Protein AF-A0A841Q642-F1 (afdb_monomer_lite)

Structure (mmCIF, N/CA/C/O backbone):
data_AF-A0A841Q642-F1
#
_entry.id   AF-A0A841Q642-F1
#
loop_
_atom_site.group_PDB
_atom_site.id
_atom_site.type_symbol
_atom_site.label_atom_id
_atom_site.label_alt_id
_atom_site.label_comp_id
_atom_site.label_asym_id
_atom_site.label_entity_id
_atom_site.label_seq_id
_atom_site.pdbx_PDB_ins_code
_atom_site.Cartn_x
_atom_site.Cartn_y
_atom_site.Cartn_z
_atom_site.occupancy
_atom_site.B_iso_or_equiv
_atom_site.auth_seq_id
_atom_site.auth_comp_id
_atom_site.auth_asym_id
_atom_site.auth_atom_id
_atom_site.pdbx_PDB_model_num
ATOM 1 N N . MET A 1 1 ? -8.376 6.193 22.450 1.00 74.56 1 MET A N 1
ATOM 2 C CA . MET A 1 1 ? -8.565 6.714 21.074 1.00 74.56 1 MET A CA 1
ATOM 3 C C . MET A 1 1 ? -7.305 7.300 20.424 1.00 74.56 1 MET A C 1
ATOM 5 O O . MET A 1 1 ? -6.820 6.710 19.469 1.00 74.56 1 MET A O 1
ATOM 9 N N . LEU A 1 2 ? -6.747 8.417 20.918 1.00 75.56 2 LEU A N 1
ATOM 10 C CA . LEU A 1 2 ? -5.699 9.193 20.214 1.00 75.56 2 LEU A CA 1
ATOM 11 C C . LEU A 1 2 ? -4.433 8.402 19.840 1.00 75.56 2 LEU A C 1
ATOM 13 O O . LEU A 1 2 ? -3.995 8.473 18.698 1.00 75.56 2 LEU A O 1
ATOM 17 N N . ARG A 1 3 ? -3.885 7.599 20.765 1.00 78.25 3 ARG A N 1
ATOM 18 C CA . ARG A 1 3 ? -2.697 6.760 20.496 1.00 78.25 3 ARG A CA 1
ATOM 19 C C . ARG A 1 3 ? -2.940 5.717 19.400 1.00 78.25 3 ARG A C 1
ATOM 21 O O . ARG A 1 3 ? -2.046 5.410 18.623 1.00 78.25 3 ARG A O 1
ATOM 28 N N . PHE A 1 4 ? -4.154 5.174 19.339 1.00 80.75 4 PHE A N 1
ATOM 29 C CA . PHE A 1 4 ? -4.531 4.168 18.347 1.00 80.75 4 PHE A CA 1
ATOM 30 C C . PHE A 1 4 ? -4.694 4.816 16.964 1.00 80.75 4 PHE A C 1
ATOM 32 O O . PHE A 1 4 ? -4.175 4.310 15.976 1.00 80.75 4 PHE A O 1
ATOM 39 N N . LEU A 1 5 ? -5.304 6.005 16.920 1.00 84.12 5 LEU A N 1
ATOM 40 C CA . LEU A 1 5 ? -5.419 6.813 15.706 1.00 84.12 5 LEU A CA 1
ATOM 41 C C . LEU A 1 5 ? -4.043 7.201 15.138 1.00 84.12 5 LEU A C 1
ATOM 43 O O . LEU A 1 5 ? -3.821 7.062 13.940 1.00 84.12 5 LEU A O 1
ATOM 47 N N . SER A 1 6 ? -3.101 7.638 15.984 1.00 87.19 6 SER A N 1
ATOM 48 C CA . SER A 1 6 ? -1.749 7.990 15.528 1.00 87.19 6 SER A CA 1
ATOM 49 C C . SER A 1 6 ? -0.991 6.796 14.948 1.00 87.19 6 SER A C 1
ATOM 51 O O . SER A 1 6 ? -0.280 6.957 13.961 1.00 87.19 6 SER A O 1
ATOM 53 N N . LEU A 1 7 ? -1.165 5.597 15.518 1.00 88.50 7 LEU A N 1
ATOM 54 C CA . LEU A 1 7 ? -0.549 4.376 14.990 1.00 88.50 7 LEU A CA 1
ATOM 55 C C . LEU A 1 7 ? -1.129 3.992 13.628 1.00 88.50 7 LEU A C 1
ATOM 57 O O . LEU A 1 7 ? -0.379 3.598 12.744 1.00 88.50 7 LEU A O 1
ATOM 61 N N . VAL A 1 8 ? -2.437 4.156 13.436 1.00 89.31 8 VAL A N 1
ATOM 62 C CA . VAL A 1 8 ? -3.091 3.867 12.152 1.00 89.31 8 VAL A CA 1
ATOM 63 C C . VAL A 1 8 ? -2.693 4.864 11.076 1.00 89.31 8 VAL A C 1
ATOM 65 O O . VAL A 1 8 ? -2.374 4.461 9.964 1.00 89.31 8 VAL A O 1
ATOM 68 N N . ILE A 1 9 ? -2.628 6.156 11.399 1.00 90.75 9 ILE A N 1
ATOM 69 C CA . ILE A 1 9 ? -2.131 7.171 10.459 1.00 90.75 9 ILE A CA 1
ATOM 70 C C . ILE A 1 9 ? -0.680 6.862 10.062 1.00 90.75 9 ILE A C 1
ATOM 72 O O . ILE A 1 9 ? -0.327 6.930 8.882 1.00 90.75 9 ILE A O 1
ATOM 76 N N . LEU A 1 10 ? 0.158 6.478 11.029 1.00 94.50 10 LEU A N 1
ATOM 77 C CA . LEU A 1 10 ? 1.543 6.093 10.768 1.00 94.50 10 LEU A CA 1
ATOM 78 C C . LEU A 1 10 ? 1.635 4.835 9.887 1.00 94.50 10 LEU A C 1
ATOM 80 O O . LEU A 1 10 ? 2.396 4.822 8.921 1.00 94.50 10 LEU A O 1
ATOM 84 N N . ALA A 1 11 ? 0.845 3.799 10.177 1.00 93.00 11 ALA A N 1
ATOM 85 C CA . ALA A 1 11 ? 0.801 2.573 9.382 1.00 93.00 11 ALA A CA 1
ATOM 86 C C . ALA A 1 11 ? 0.358 2.852 7.936 1.00 93.00 11 ALA A C 1
ATOM 88 O O . ALA A 1 11 ? 1.094 2.527 7.004 1.00 93.00 11 ALA A O 1
ATOM 89 N N . LEU A 1 12 ? -0.767 3.551 7.749 1.00 94.25 12 LEU A N 1
ATOM 90 C CA . LEU A 1 12 ? -1.305 3.889 6.429 1.00 94.25 12 LEU A CA 1
ATOM 91 C C . LEU A 1 12 ? -0.326 4.736 5.611 1.00 94.25 12 LEU A C 1
ATOM 93 O O . LEU A 1 12 ? -0.094 4.457 4.437 1.00 94.25 12 LEU A O 1
ATOM 97 N N . SER A 1 13 ? 0.285 5.755 6.220 1.00 95.69 13 SER A N 1
ATOM 98 C CA . SER A 1 13 ? 1.277 6.593 5.530 1.00 95.69 13 SER A CA 1
ATOM 99 C C . SER A 1 13 ? 2.510 5.792 5.107 1.00 95.69 13 SER A C 1
ATOM 101 O O . SER A 1 13 ? 2.945 5.908 3.961 1.00 95.69 13 SER A O 1
ATOM 103 N N . THR A 1 14 ? 3.022 4.919 5.978 1.00 96.12 14 THR A N 1
ATOM 104 C CA . THR A 1 14 ? 4.165 4.045 5.666 1.00 96.12 14 THR A CA 1
ATOM 105 C C . THR A 1 14 ? 3.837 3.080 4.526 1.00 96.12 14 THR A C 1
ATOM 107 O O . THR A 1 14 ? 4.642 2.901 3.613 1.00 96.12 14 THR A O 1
ATOM 110 N N . GLN A 1 15 ? 2.642 2.487 4.532 1.00 94.94 15 GLN A N 1
ATOM 111 C CA . GLN A 1 15 ? 2.206 1.584 3.469 1.00 94.94 15 GLN A CA 1
ATOM 112 C C . GLN A 1 15 ? 2.003 2.310 2.137 1.00 94.94 15 GLN A C 1
ATOM 114 O O . GLN A 1 15 ? 2.437 1.801 1.108 1.00 94.94 15 GLN A O 1
ATOM 119 N N . ILE A 1 16 ? 1.400 3.506 2.137 1.00 94.94 16 ILE A N 1
ATOM 120 C CA . ILE A 1 16 ? 1.240 4.324 0.924 1.00 94.94 16 ILE A CA 1
ATOM 121 C C . ILE A 1 16 ? 2.609 4.654 0.323 1.00 94.94 16 ILE A C 1
ATOM 123 O O . ILE A 1 16 ? 2.806 4.469 -0.877 1.00 94.94 16 ILE A O 1
ATOM 127 N N . ILE A 1 17 ? 3.569 5.081 1.150 1.00 96.19 17 ILE A N 1
ATOM 128 C CA . ILE A 1 17 ? 4.945 5.340 0.707 1.00 96.19 17 ILE A CA 1
ATOM 129 C C . ILE A 1 17 ? 5.559 4.068 0.114 1.00 96.19 17 ILE A C 1
ATOM 131 O O . ILE A 1 17 ? 6.088 4.108 -0.994 1.00 96.19 17 ILE A O 1
ATOM 135 N N . GLY A 1 18 ? 5.432 2.927 0.797 1.00 95.88 18 GLY A N 1
ATOM 136 C CA . GLY A 1 18 ? 5.949 1.645 0.313 1.00 95.88 18 GLY A CA 1
ATOM 137 C C . GLY A 1 18 ? 5.344 1.214 -1.028 1.00 95.88 18 GLY A C 1
ATOM 138 O O . GLY A 1 18 ? 6.065 0.753 -1.911 1.00 95.88 18 GLY A O 1
ATOM 139 N N . ILE A 1 19 ? 4.038 1.417 -1.219 1.00 95.19 19 ILE A N 1
ATOM 140 C CA . ILE A 1 19 ? 3.329 1.130 -2.473 1.00 95.19 19 ILE A CA 1
ATOM 141 C C . ILE A 1 19 ? 3.845 2.017 -3.614 1.00 95.19 19 ILE A C 1
ATOM 143 O O . ILE A 1 19 ? 4.071 1.524 -4.721 1.00 95.19 19 ILE A O 1
ATOM 147 N N . ILE A 1 20 ? 4.065 3.308 -3.350 1.00 93.94 20 ILE A N 1
ATOM 148 C CA . ILE A 1 20 ? 4.620 4.245 -4.336 1.00 93.94 20 ILE A CA 1
ATOM 149 C C . ILE A 1 20 ? 6.052 3.843 -4.703 1.00 93.94 20 ILE A C 1
ATOM 151 O O . ILE A 1 20 ? 6.348 3.694 -5.887 1.00 93.94 20 ILE A O 1
ATOM 155 N N . MET A 1 21 ? 6.908 3.585 -3.709 1.00 95.19 21 MET A N 1
ATOM 156 C CA . MET A 1 21 ? 8.292 3.145 -3.924 1.00 95.19 21 MET A CA 1
ATOM 157 C C . MET A 1 21 ? 8.362 1.844 -4.727 1.00 95.19 21 MET A C 1
ATOM 159 O O . MET A 1 21 ? 9.205 1.699 -5.609 1.00 95.19 21 MET A O 1
ATOM 163 N N . TRP A 1 22 ? 7.461 0.898 -4.458 1.00 94.00 22 TRP A N 1
ATOM 164 C CA . TRP A 1 22 ? 7.352 -0.330 -5.239 1.00 94.00 22 TRP A CA 1
ATOM 165 C C . TRP A 1 22 ? 6.979 -0.049 -6.700 1.00 94.00 22 TRP A C 1
ATOM 167 O O . TRP A 1 22 ? 7.603 -0.588 -7.615 1.00 94.00 22 TRP A O 1
ATOM 177 N N . GLY A 1 23 ? 5.996 0.826 -6.929 1.00 92.12 23 GLY A N 1
ATOM 178 C CA . GLY A 1 23 ? 5.614 1.264 -8.272 1.00 92.12 23 GLY A CA 1
ATOM 179 C C . GLY A 1 23 ? 6.775 1.902 -9.034 1.00 92.12 23 GLY A C 1
ATOM 180 O O . GLY A 1 23 ? 7.007 1.563 -10.195 1.00 92.12 23 GLY A O 1
ATOM 181 N N . GLU A 1 24 ? 7.537 2.776 -8.375 1.00 92.06 24 GLU A N 1
ATOM 182 C CA . GLU A 1 24 ? 8.741 3.396 -8.940 1.00 92.06 24 GLU A CA 1
ATOM 183 C C . GLU A 1 24 ? 9.823 2.369 -9.258 1.00 92.06 24 GLU A C 1
ATOM 185 O O . GLU A 1 24 ? 10.356 2.376 -10.365 1.00 92.06 24 GLU A O 1
ATOM 190 N N . TYR A 1 25 ? 10.105 1.446 -8.338 1.00 92.50 25 TYR A N 1
ATOM 191 C CA . TYR A 1 25 ? 11.089 0.388 -8.544 1.00 92.50 25 TYR A CA 1
ATOM 192 C C . TYR A 1 25 ? 10.753 -0.477 -9.765 1.00 92.50 25 TYR A C 1
ATOM 194 O O . TYR A 1 25 ? 11.590 -0.663 -10.651 1.00 92.50 25 TYR A O 1
ATOM 202 N N . VAL A 1 26 ? 9.513 -0.969 -9.855 1.00 91.31 26 VAL A N 1
ATOM 203 C CA . VAL A 1 26 ? 9.062 -1.798 -10.984 1.00 91.31 26 VAL A CA 1
ATOM 204 C C . VAL A 1 26 ? 9.092 -1.006 -12.290 1.00 91.31 26 VAL A C 1
ATOM 206 O O . VAL A 1 26 ? 9.468 -1.549 -13.331 1.00 91.31 26 VAL A O 1
ATOM 209 N N . TRP A 1 27 ? 8.704 0.268 -12.255 1.00 92.00 27 TRP A N 1
ATOM 210 C CA . TRP A 1 27 ? 8.735 1.135 -13.428 1.00 92.00 27 TRP A CA 1
ATOM 211 C C . TRP A 1 27 ? 10.161 1.383 -13.921 1.00 92.00 27 TRP A C 1
ATOM 213 O O . TRP A 1 27 ? 10.430 1.147 -15.096 1.00 92.00 27 TRP A O 1
ATOM 223 N N . LEU A 1 28 ? 11.086 1.763 -13.035 1.00 90.38 28 LEU A N 1
ATOM 224 C CA . LEU A 1 28 ? 12.501 1.961 -13.364 1.00 90.38 28 LEU A CA 1
ATOM 225 C C . LEU A 1 28 ? 13.137 0.678 -13.900 1.00 90.38 28 LEU A C 1
ATOM 227 O O . LEU A 1 28 ? 13.859 0.717 -14.896 1.00 90.38 28 LEU A O 1
ATOM 231 N N . TYR A 1 29 ? 12.823 -0.468 -13.292 1.00 90.00 29 TYR A N 1
ATOM 232 C CA . TYR A 1 29 ? 13.298 -1.765 -13.762 1.00 90.00 29 TYR A CA 1
ATOM 233 C C . TYR A 1 29 ? 12.814 -2.070 -15.185 1.00 90.00 29 TYR A C 1
ATOM 235 O O . TYR A 1 29 ? 13.588 -2.530 -16.022 1.00 90.00 29 TYR A O 1
ATOM 243 N N . LYS A 1 30 ? 11.542 -1.794 -15.496 1.00 87.62 30 LYS A N 1
ATOM 244 C CA . LYS A 1 30 ? 11.012 -1.969 -16.855 1.00 87.62 30 LYS A CA 1
ATOM 245 C C . LYS A 1 30 ? 11.620 -0.965 -17.830 1.00 87.62 30 LYS A C 1
ATOM 247 O O . LYS A 1 30 ? 12.000 -1.366 -18.923 1.00 87.62 30 LYS A O 1
ATOM 252 N N . PHE A 1 31 ? 11.760 0.295 -17.430 1.00 86.56 31 PHE A N 1
ATOM 253 C CA . PHE A 1 31 ? 12.345 1.355 -18.249 1.00 86.56 31 PHE A CA 1
ATOM 254 C C . PHE A 1 31 ? 13.791 1.031 -18.655 1.00 86.56 31 PHE A C 1
ATOM 256 O O . PHE A 1 31 ? 14.143 1.135 -19.827 1.00 86.56 31 PHE A O 1
ATOM 263 N N . ALA A 1 32 ? 14.608 0.546 -17.715 1.00 86.88 32 ALA A N 1
ATOM 264 C CA . ALA A 1 32 ? 15.996 0.157 -17.969 1.00 86.88 32 ALA A CA 1
ATOM 265 C C . ALA A 1 32 ? 16.141 -1.065 -18.900 1.00 86.88 32 ALA A C 1
ATOM 267 O O . ALA A 1 32 ? 17.170 -1.217 -19.550 1.00 86.88 32 ALA A O 1
ATOM 268 N N . ASN A 1 33 ? 15.114 -1.916 -18.993 1.00 88.62 33 ASN A N 1
ATOM 269 C CA . ASN A 1 33 ? 15.119 -3.146 -19.794 1.00 88.62 33 ASN A CA 1
ATOM 270 C C . ASN A 1 33 ? 14.323 -3.016 -21.111 1.00 88.62 33 ASN A C 1
ATOM 272 O O . ASN A 1 33 ? 13.791 -4.002 -21.619 1.00 88.62 33 ASN A O 1
ATOM 276 N N . GLY A 1 34 ? 14.205 -1.801 -21.660 1.00 81.94 34 GLY A N 1
ATOM 277 C CA . GLY A 1 34 ? 13.521 -1.551 -22.939 1.00 81.94 34 GLY A CA 1
ATOM 278 C C . GLY A 1 34 ? 11.989 -1.604 -22.866 1.00 81.94 34 GLY A C 1
ATOM 279 O O . GLY A 1 34 ? 11.320 -1.730 -23.890 1.00 81.94 34 GLY A O 1
ATOM 280 N N . GLY A 1 35 ? 11.423 -1.538 -21.660 1.00 75.12 35 GLY A N 1
ATOM 281 C CA . GLY A 1 35 ? 9.987 -1.558 -21.405 1.00 75.12 35 GLY A CA 1
ATOM 282 C C . GLY A 1 35 ? 9.275 -0.233 -21.705 1.00 75.12 35 GLY A C 1
ATOM 283 O O . GLY A 1 35 ? 9.862 0.846 -21.693 1.00 75.12 35 GLY A O 1
ATOM 284 N N . VAL A 1 36 ? 7.970 -0.346 -21.966 1.00 71.00 36 VAL A N 1
ATOM 285 C CA . VAL A 1 36 ? 7.070 0.732 -22.417 1.00 71.00 36 VAL A CA 1
ATOM 286 C C . VAL A 1 36 ? 6.941 1.881 -21.409 1.00 71.00 36 VAL A C 1
ATOM 288 O O . VAL A 1 36 ? 6.876 1.660 -20.200 1.00 71.00 36 VAL A O 1
ATOM 291 N N . GLY A 1 37 ? 6.826 3.105 -21.936 1.00 73.06 37 GLY A N 1
ATOM 292 C CA . GLY A 1 37 ? 6.576 4.322 -21.164 1.00 73.06 37 GLY A CA 1
ATOM 293 C C . GLY A 1 37 ? 5.220 4.341 -20.447 1.00 73.06 37 GLY A C 1
ATOM 294 O O . GLY A 1 37 ? 4.294 3.594 -20.761 1.00 73.06 37 GLY A O 1
ATOM 295 N N . GLY A 1 38 ? 5.098 5.225 -19.462 1.00 81.69 38 GLY A N 1
ATOM 296 C CA . GLY A 1 38 ? 3.941 5.313 -18.577 1.00 81.69 38 GLY A CA 1
ATOM 297 C C . GLY A 1 38 ? 4.313 6.003 -17.271 1.00 81.69 38 GLY A C 1
ATOM 298 O O . GLY A 1 38 ? 5.414 6.532 -17.144 1.00 81.69 38 GLY A O 1
ATOM 299 N N . THR A 1 39 ? 3.398 5.997 -16.305 1.00 86.06 39 THR A N 1
ATOM 300 C CA . THR A 1 39 ? 3.659 6.523 -14.960 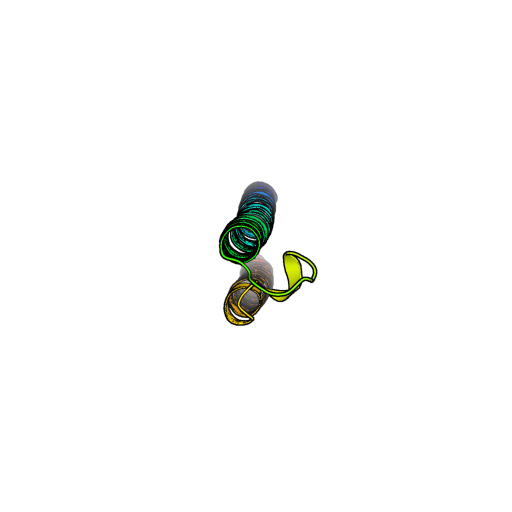1.00 86.06 39 THR A CA 1
ATOM 301 C C . THR A 1 39 ? 3.903 5.373 -13.981 1.00 86.06 39 THR A C 1
ATOM 303 O O . THR A 1 39 ? 3.260 4.327 -14.124 1.00 86.06 39 THR A O 1
ATOM 306 N N . PRO A 1 40 ? 4.751 5.557 -12.950 1.00 85.38 40 PRO A N 1
ATOM 307 C CA . PRO A 1 40 ? 4.998 4.551 -11.910 1.00 85.38 40 PRO A CA 1
ATOM 308 C C . PRO A 1 40 ? 3.722 3.941 -11.318 1.00 85.38 40 PRO A C 1
ATOM 310 O O . PRO A 1 40 ? 3.626 2.733 -11.111 1.00 85.38 40 PRO A O 1
ATOM 313 N N . LEU A 1 41 ? 2.686 4.767 -11.151 1.00 86.44 41 LEU A N 1
ATOM 314 C CA . LEU A 1 41 ? 1.381 4.366 -10.623 1.00 86.44 41 LEU A CA 1
ATOM 315 C C . LEU A 1 41 ? 0.681 3.273 -11.447 1.00 86.44 41 LEU A C 1
ATOM 317 O O . LEU A 1 41 ? -0.043 2.460 -10.879 1.00 86.44 41 LEU A O 1
ATOM 321 N N . LYS A 1 42 ? 0.904 3.206 -12.767 1.00 87.25 42 LYS A N 1
ATOM 322 C CA . LYS A 1 42 ? 0.304 2.169 -13.630 1.00 87.25 42 LYS A CA 1
ATOM 323 C C . LYS A 1 42 ? 0.932 0.788 -13.442 1.00 87.25 42 LYS A C 1
ATOM 325 O O . LYS A 1 42 ? 0.383 -0.197 -13.926 1.00 87.25 42 LYS A O 1
ATOM 330 N N . HIS A 1 43 ? 2.080 0.712 -12.774 1.00 87.25 43 HIS A N 1
ATOM 331 C CA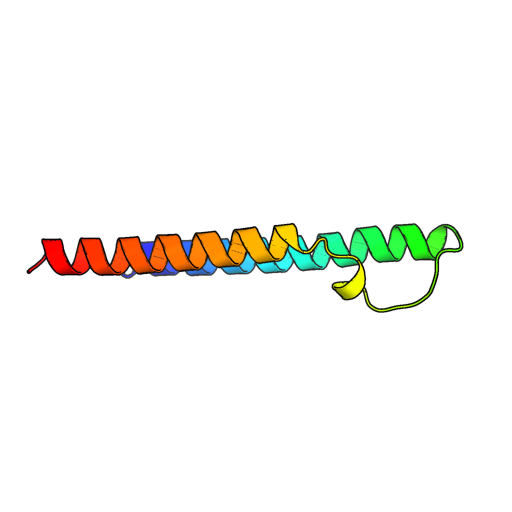 . HIS A 1 43 ? 2.805 -0.537 -12.548 1.00 87.25 43 HIS A CA 1
ATOM 332 C C . HIS A 1 43 ? 2.524 -1.162 -11.179 1.00 87.25 43 HIS A C 1
ATOM 334 O O . HIS A 1 43 ? 2.986 -2.270 -10.913 1.00 87.25 43 HIS A O 1
ATOM 340 N N . ILE A 1 44 ? 1.740 -0.485 -10.341 1.00 90.81 44 ILE A N 1
ATOM 341 C CA . ILE A 1 44 ? 1.317 -0.977 -9.033 1.00 90.81 44 ILE A CA 1
ATOM 342 C C . ILE A 1 44 ? 0.194 -2.000 -9.222 1.00 90.81 44 ILE A C 1
ATOM 344 O O . ILE A 1 44 ? -0.810 -1.723 -9.879 1.00 90.81 44 ILE A O 1
ATOM 348 N N . GLN A 1 45 ? 0.337 -3.187 -8.627 1.00 91.94 45 GLN A N 1
ATOM 349 C CA . GLN A 1 45 ? -0.710 -4.204 -8.679 1.00 91.94 45 GLN A CA 1
ATOM 350 C C . GLN A 1 45 ? -1.972 -3.733 -7.925 1.00 91.94 45 GLN A C 1
ATOM 352 O O . GLN A 1 45 ? -1.861 -3.319 -6.769 1.00 91.94 45 GLN A O 1
ATOM 357 N N . PRO A 1 46 ? -3.185 -3.874 -8.501 1.00 91.31 46 PRO A N 1
ATOM 358 C CA . PRO A 1 46 ? -4.434 -3.444 -7.859 1.00 91.31 46 PRO A CA 1
ATOM 359 C C . PRO A 1 46 ? -4.683 -4.049 -6.471 1.00 91.31 46 PRO A C 1
ATOM 361 O O . PRO A 1 46 ? -5.309 -3.418 -5.624 1.00 91.31 46 PRO A O 1
ATOM 364 N N . ILE A 1 47 ? -4.159 -5.254 -6.217 1.00 93.25 47 ILE A N 1
ATOM 365 C CA . ILE A 1 47 ? -4.285 -5.934 -4.922 1.00 93.25 47 ILE A CA 1
ATOM 366 C C . ILE A 1 47 ? -3.697 -5.117 -3.764 1.00 93.25 47 ILE A C 1
ATOM 368 O O . ILE A 1 47 ? -4.243 -5.155 -2.667 1.00 93.25 47 ILE A O 1
ATOM 372 N N . LEU A 1 48 ? -2.643 -4.329 -4.008 1.00 92.12 48 LEU A N 1
ATOM 373 C CA . LEU A 1 48 ? -2.017 -3.493 -2.981 1.00 92.12 48 LEU A CA 1
ATOM 374 C C . LEU A 1 48 ? -2.968 -2.388 -2.508 1.00 92.12 48 LEU A C 1
ATOM 376 O O . LEU A 1 48 ? -3.083 -2.144 -1.311 1.00 9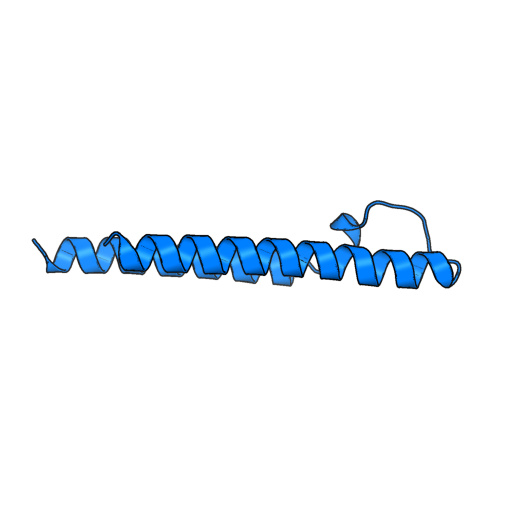2.12 48 LEU A O 1
ATOM 380 N N . TRP A 1 49 ? -3.728 -1.789 -3.427 1.00 91.50 49 TRP A N 1
ATOM 381 C CA . TRP A 1 49 ? -4.790 -0.842 -3.080 1.00 91.50 49 TRP A CA 1
ATOM 382 C C . TRP A 1 49 ? -5.957 -1.529 -2.365 1.00 91.50 49 TRP A C 1
ATOM 384 O O . TRP A 1 49 ? -6.517 -0.971 -1.425 1.00 91.50 49 TRP A O 1
ATOM 394 N N . GLY A 1 50 ? -6.290 -2.761 -2.763 1.00 92.62 50 GLY A N 1
ATOM 395 C CA . GLY A 1 50 ? -7.303 -3.574 -2.087 1.00 92.62 50 GLY A CA 1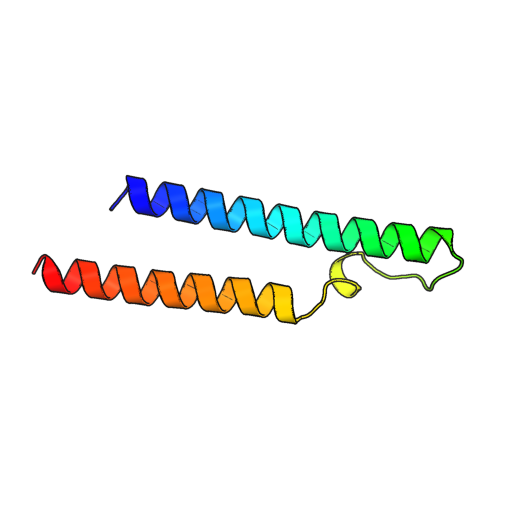
ATOM 396 C C . GLY A 1 50 ? -6.972 -3.837 -0.614 1.00 92.62 50 GLY A C 1
ATOM 397 O O . GLY A 1 50 ? -7.856 -3.735 0.233 1.00 92.62 50 GLY A O 1
ATOM 398 N N . ILE A 1 51 ? -5.701 -4.100 -0.295 1.00 93.31 51 ILE A N 1
ATOM 399 C CA . ILE A 1 51 ? -5.235 -4.292 1.088 1.00 93.31 51 ILE A CA 1
ATOM 400 C C . ILE A 1 51 ? -5.456 -3.021 1.920 1.00 93.31 51 ILE A C 1
ATOM 402 O O . ILE A 1 51 ? -6.033 -3.111 3.002 1.00 93.31 51 ILE A O 1
ATOM 406 N N . ILE A 1 52 ? -5.098 -1.844 1.391 1.00 94.38 52 ILE A N 1
ATOM 407 C CA . ILE A 1 52 ? -5.334 -0.554 2.066 1.00 94.38 52 ILE A CA 1
ATOM 408 C C . ILE A 1 52 ? -6.827 -0.351 2.357 1.00 94.38 52 ILE A C 1
ATOM 410 O O . ILE A 1 52 ? -7.203 0.050 3.456 1.00 94.38 52 ILE A O 1
ATOM 414 N N . VAL A 1 53 ? -7.699 -0.656 1.391 1.00 94.62 53 VAL A N 1
ATOM 415 C CA . VAL A 1 53 ? -9.154 -0.530 1.571 1.00 94.62 53 VAL A CA 1
ATOM 416 C C . VAL A 1 53 ? -9.660 -1.456 2.680 1.00 94.62 53 VAL A C 1
ATOM 418 O O . VAL A 1 53 ? -10.421 -1.014 3.541 1.00 94.62 53 VAL A O 1
ATOM 421 N N . ILE A 1 54 ? -9.224 -2.719 2.696 1.00 95.31 54 ILE A N 1
ATOM 422 C CA . ILE A 1 54 ? -9.602 -3.687 3.738 1.00 95.31 54 ILE A CA 1
ATOM 423 C C . ILE A 1 54 ? -9.141 -3.210 5.118 1.00 95.31 54 ILE A C 1
ATOM 425 O O . ILE A 1 54 ? -9.896 -3.314 6.087 1.00 95.31 54 ILE A O 1
ATOM 429 N N . GLU A 1 55 ? -7.935 -2.658 5.221 1.00 92.19 55 GLU A N 1
ATOM 430 C CA . GLU A 1 55 ? -7.396 -2.135 6.475 1.00 92.19 55 GLU A CA 1
ATOM 431 C C . GLU A 1 55 ? -8.197 -0.935 6.990 1.00 92.19 55 GLU A C 1
ATOM 433 O O . GLU A 1 55 ? -8.599 -0.918 8.156 1.00 92.19 55 GLU A O 1
ATOM 438 N N . VAL A 1 56 ? -8.531 0.020 6.115 1.00 92.69 56 VAL A N 1
ATOM 439 C CA . VAL A 1 56 ? -9.380 1.170 6.463 1.00 92.69 56 VAL A CA 1
ATOM 440 C C . VAL A 1 56 ? -10.769 0.718 6.925 1.00 92.69 56 VAL A C 1
ATOM 442 O O . VAL A 1 56 ? -11.268 1.214 7.937 1.00 92.69 56 VAL A O 1
ATOM 445 N N . ILE A 1 57 ? -11.386 -0.250 6.237 1.00 95.19 57 ILE A N 1
ATOM 446 C CA . ILE A 1 57 ? -12.686 -0.818 6.636 1.00 95.19 57 ILE A CA 1
ATOM 447 C C . ILE A 1 57 ? -12.578 -1.495 8.004 1.00 95.19 57 ILE A C 1
ATOM 449 O O . ILE A 1 57 ? -13.403 -1.249 8.884 1.00 95.19 57 ILE A O 1
ATOM 453 N N . THR A 1 58 ? -11.551 -2.320 8.205 1.00 92.38 58 THR A N 1
ATOM 454 C CA . THR A 1 58 ? -11.324 -3.030 9.470 1.00 92.38 58 THR A CA 1
ATOM 455 C C . THR A 1 58 ? -11.161 -2.039 10.617 1.00 92.38 58 THR A C 1
ATOM 457 O O . THR A 1 58 ? -11.793 -2.198 11.659 1.00 92.38 58 THR A O 1
ATOM 460 N N . PHE A 1 59 ? -10.390 -0.970 10.410 1.00 89.81 59 PHE A N 1
ATOM 461 C CA . PHE A 1 59 ? -10.218 0.093 11.392 1.00 89.81 59 PHE A CA 1
ATOM 462 C C . PHE A 1 59 ? -11.522 0.842 11.694 1.00 89.81 59 PHE A C 1
ATOM 464 O O . PHE A 1 59 ? -11.825 1.108 12.861 1.00 89.81 59 PHE A O 1
ATOM 471 N N . ALA A 1 60 ? -12.316 1.161 10.669 1.00 88.88 60 ALA A N 1
ATOM 472 C CA . ALA A 1 60 ? -13.609 1.814 10.843 1.00 88.88 60 ALA A CA 1
ATOM 473 C C . ALA A 1 60 ? -14.561 0.947 11.686 1.00 88.88 60 ALA A C 1
ATOM 475 O O . ALA A 1 60 ? -15.153 1.439 12.648 1.00 88.88 60 ALA A O 1
ATOM 476 N N . LEU A 1 61 ? -14.641 -0.355 11.391 1.00 92.31 61 LEU A N 1
ATOM 477 C CA . LEU A 1 61 ? -15.434 -1.316 12.164 1.00 92.31 61 LEU A CA 1
ATOM 478 C C . LEU A 1 61 ? -14.958 -1.419 13.619 1.00 92.31 61 LEU A C 1
ATOM 480 O O . LEU A 1 61 ? -15.776 -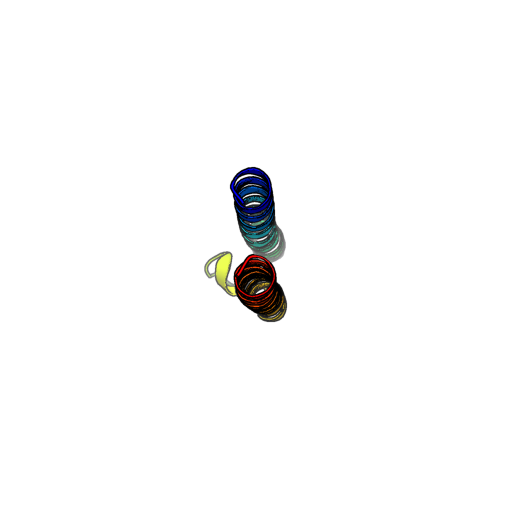1.379 14.538 1.00 92.31 61 LEU A O 1
ATOM 484 N N . LEU A 1 62 ? -13.642 -1.492 13.842 1.00 89.06 62 LEU A N 1
ATOM 485 C CA . LEU A 1 62 ? -13.044 -1.539 15.181 1.00 89.06 62 LEU A CA 1
ATOM 486 C C . LEU A 1 62 ? -13.357 -0.276 15.989 1.00 89.06 62 LEU A C 1
ATOM 488 O O . LEU A 1 62 ? -13.701 -0.357 17.165 1.00 89.06 62 LEU A O 1
ATOM 492 N N . THR A 1 63 ? -13.290 0.888 15.344 1.00 86.94 63 THR A N 1
ATOM 493 C CA . THR A 1 63 ? -13.609 2.185 15.953 1.00 86.94 63 THR A CA 1
ATOM 494 C C . THR A 1 63 ? -15.075 2.252 16.381 1.00 86.94 63 THR A C 1
ATOM 496 O O . THR A 1 63 ? -15.368 2.664 17.503 1.00 86.94 63 THR A O 1
ATOM 499 N N . VAL A 1 64 ? -15.997 1.805 15.520 1.00 89.06 64 VAL A N 1
ATOM 500 C CA . VAL A 1 64 ? -17.434 1.736 15.834 1.00 89.06 64 VAL A CA 1
ATOM 501 C C . VAL A 1 64 ? -17.700 0.766 16.985 1.00 89.06 64 VAL A C 1
ATOM 503 O O . VAL A 1 64 ? -18.458 1.094 17.897 1.00 89.06 64 VAL A O 1
ATOM 506 N N . TYR A 1 65 ? -17.058 -0.403 16.977 1.00 89.88 65 TYR A N 1
ATOM 507 C CA . TYR A 1 65 ? -17.200 -1.398 18.038 1.00 89.88 65 TYR A CA 1
ATOM 508 C C . TYR A 1 65 ? -16.708 -0.882 19.396 1.00 89.88 65 TYR A C 1
ATOM 510 O O . TYR A 1 65 ? -17.408 -1.028 20.395 1.00 89.88 65 TYR A O 1
ATOM 518 N N . LEU A 1 66 ? -15.529 -0.252 19.435 1.00 84.88 66 LEU A N 1
ATOM 519 C CA . LEU A 1 66 ? -14.977 0.311 20.669 1.00 84.88 66 LEU A CA 1
ATOM 520 C C . LEU A 1 66 ? -15.857 1.434 21.217 1.00 84.88 66 LEU A C 1
ATOM 522 O O . LEU A 1 66 ? -16.139 1.433 22.409 1.00 84.88 66 LEU A O 1
ATOM 526 N N . LYS A 1 67 ? -16.358 2.319 20.346 1.00 83.31 67 LYS A N 1
ATOM 527 C CA . LYS A 1 67 ? -17.291 3.375 20.750 1.00 83.31 67 LYS A CA 1
ATOM 528 C C . LYS A 1 67 ? -18.563 2.797 21.380 1.00 83.31 67 LYS A C 1
ATOM 530 O O . LYS A 1 67 ? -18.960 3.238 22.444 1.00 83.31 67 LYS A O 1
ATOM 535 N N . LYS A 1 68 ? -19.154 1.762 20.770 1.00 85.75 68 LYS A N 1
ATOM 536 C CA . LYS A 1 68 ? -20.365 1.100 21.288 1.00 85.75 68 LYS A CA 1
ATOM 537 C C . LYS A 1 68 ? -20.148 0.370 22.622 1.00 85.75 68 LYS A C 1
ATOM 539 O O . LYS A 1 68 ? -21.113 0.103 23.318 1.00 85.75 68 LYS A O 1
ATOM 544 N N . LYS A 1 69 ? -18.914 -0.029 22.939 1.00 80.00 69 LYS A N 1
ATOM 545 C CA . LYS A 1 69 ? -18.579 -0.712 24.198 1.00 80.00 69 LYS A CA 1
ATOM 546 C C . LYS A 1 69 ? -18.335 0.269 25.354 1.00 80.00 69 LYS A C 1
ATOM 548 O O . LYS A 1 69 ? -18.402 -0.142 26.507 1.00 80.00 69 LYS A O 1
ATOM 553 N N . GLU A 1 70 ? -17.967 1.511 25.044 1.00 67.12 70 GLU A N 1
ATOM 554 C CA . GLU A 1 70 ? -17.768 2.574 26.038 1.00 67.12 70 GLU A CA 1
ATOM 555 C C . GLU A 1 70 ? -19.089 3.255 26.458 1.00 67.12 70 GLU A C 1
ATOM 557 O O . GLU A 1 70 ? -19.110 3.856 27.532 1.00 67.12 70 GLU A O 1
ATOM 562 N N . ASP A 1 71 ? -20.159 3.119 25.660 1.00 54.12 71 ASP A N 1
ATOM 563 C CA . ASP A 1 71 ? -21.551 3.512 25.971 1.00 54.12 71 ASP A CA 1
ATOM 564 C C . ASP A 1 71 ? -22.320 2.396 26.715 1.00 54.12 71 ASP A C 1
ATOM 566 O O . ASP A 1 71 ? -23.115 2.728 27.627 1.00 54.12 71 ASP A O 1
#

Sequence (71 aa):
MLRFLSLVILALSTQIIGIIMWGEYVWLYKFANGGVGGTPLKHIQPILWGIIVIEVITFALLTVYLKKKED

pLDDT: mean 88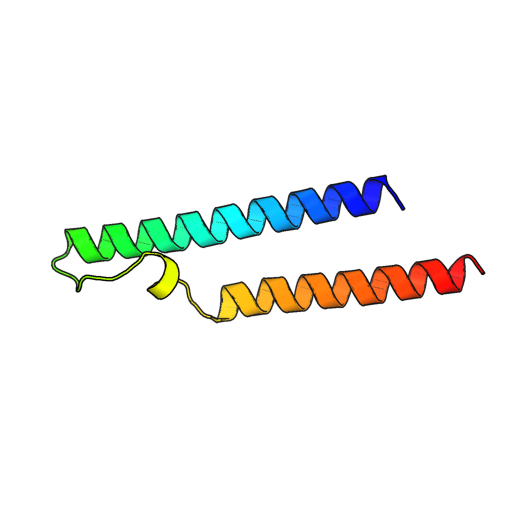.21, std 7.6, range [54.12, 96.19]

Radius of gyration: 17.07 Å; chains: 1; bounding box: 38×15×49 Å

Organism: NCBI:txid394506

Secondary structure (DSSP, 8-state):
-HHHHHHHHHHHHHHHHHHHHHHHHHHHHHHHTTPPP--GGGGS-HHHHHHHHHHHHHHHHHHHHHHHHH-

Foldseek 3Di:
DVVVVVVLVVVLVVLVVVQLVQLVVQQVVQVVVVHDDDDSVVSRDVVSVVVSVVSVVVVVVVVVVVVVVVD